Protein AF-A0A435D328-F1 (afdb_monomer)

Sequence (65 aa):
YWTGGKPVGDFNAWLAAAHEHPGSWWTHWQHWIENQDNIRVPARKPGKRMKTLGDAPGTYVKVRV

pLDDT: mean 94.58, std 3.52, range [76.44, 98.0]

Foldseek 3Di:
DWDFDDPDDDPVVGVVRIDDDPDDCVVVVVVVVVVVPVDDDPDDDPCPVHHDPDDPPDDPVVDDD

Structure (mmCIF, N/CA/C/O backbone):
data_AF-A0A435D328-F1
#
_entry.id   AF-A0A435D328-F1
#
loop_
_atom_site.group_PDB
_atom_site.id
_atom_site.type_symbol
_atom_site.label_atom_id
_atom_site.label_alt_id
_atom_site.label_comp_id
_atom_site.label_asym_id
_atom_site.label_entity_id
_atom_site.label_seq_id
_atom_site.pdbx_PDB_ins_code
_atom_site.Cartn_x
_atom_site.Cartn_y
_atom_site.Cartn_z
_atom_site.occupancy
_atom_site.B_iso_or_equiv
_atom_site.auth_seq_id
_atom_site.auth_comp_id
_atom_site.auth_asym_id
_atom_site.auth_atom_id
_atom_site.pdbx_PDB_model_num
ATOM 1 N N . TYR A 1 1 ? 11.230 -5.251 -6.247 1.00 95.56 1 TYR A N 1
ATOM 2 C CA . TYR A 1 1 ? 10.080 -4.751 -7.025 1.00 95.56 1 TYR A CA 1
ATOM 3 C C . TYR A 1 1 ? 10.582 -3.933 -8.200 1.00 95.56 1 TYR A C 1
ATOM 5 O O . TYR A 1 1 ? 11.674 -3.396 -8.111 1.00 95.56 1 TYR A O 1
ATOM 13 N N . TRP A 1 2 ? 9.818 -3.838 -9.286 1.00 96.31 2 TRP A N 1
ATOM 14 C CA . TRP A 1 2 ? 10.243 -3.134 -10.500 1.00 96.31 2 TRP A CA 1
ATOM 15 C C . TRP A 1 2 ? 9.490 -1.820 -10.657 1.00 96.31 2 TRP A C 1
ATOM 17 O O . TRP A 1 2 ? 8.278 -1.772 -10.441 1.00 96.31 2 TRP A O 1
ATOM 27 N N . THR A 1 3 ? 10.202 -0.764 -11.044 1.00 96.00 3 THR A N 1
ATOM 28 C CA . THR A 1 3 ? 9.597 0.499 -11.483 1.00 96.00 3 THR A CA 1
ATOM 29 C C . THR A 1 3 ? 10.143 0.886 -12.849 1.00 96.00 3 THR A C 1
ATOM 31 O O . THR A 1 3 ? 11.259 0.526 -13.210 1.00 96.00 3 THR A O 1
ATOM 34 N N . GLY A 1 4 ? 9.358 1.613 -13.632 1.00 93.62 4 GLY A N 1
ATOM 35 C CA . GLY A 1 4 ? 9.725 1.996 -14.989 1.00 93.62 4 GLY A CA 1
ATOM 36 C C . GLY A 1 4 ? 8.861 3.145 -15.487 1.00 93.62 4 GLY A C 1
ATOM 37 O O . GLY A 1 4 ? 8.114 3.755 -14.719 1.00 93.62 4 GLY A O 1
ATOM 38 N N . GLY A 1 5 ? 8.961 3.435 -16.783 1.00 91.38 5 GLY A N 1
ATOM 39 C CA . GLY A 1 5 ? 8.115 4.426 -17.443 1.00 91.38 5 GLY A CA 1
ATOM 40 C C . GLY A 1 5 ? 6.631 4.041 -17.447 1.00 91.38 5 GLY A C 1
ATOM 41 O O . GLY A 1 5 ? 6.219 3.028 -16.876 1.00 91.38 5 GLY A O 1
ATOM 42 N N . LYS A 1 6 ? 5.809 4.853 -18.121 1.00 91.62 6 LYS A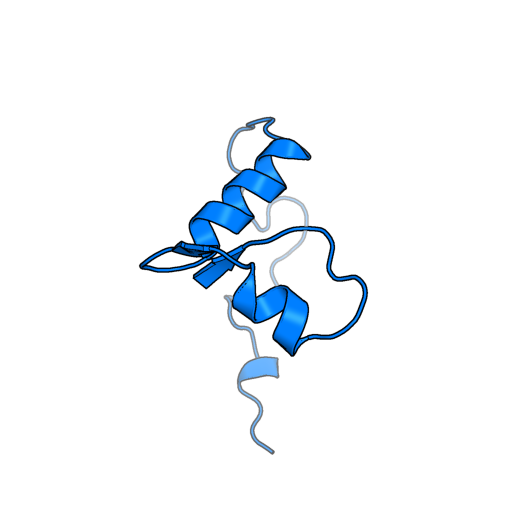 N 1
ATOM 43 C CA . LYS A 1 6 ? 4.375 4.562 -18.282 1.00 91.62 6 LYS A CA 1
ATOM 44 C C . LYS A 1 6 ? 4.178 3.143 -18.855 1.00 91.62 6 LYS A C 1
ATOM 46 O O . LYS A 1 6 ? 4.935 2.766 -19.749 1.00 91.62 6 LYS A O 1
ATOM 51 N N . PRO A 1 7 ? 3.170 2.380 -18.391 1.00 87.94 7 PRO A N 1
ATOM 52 C CA . PRO A 1 7 ? 2.917 1.015 -18.850 1.00 87.94 7 PRO A CA 1
ATOM 53 C C . PRO A 1 7 ? 2.232 1.030 -20.226 1.00 87.94 7 PRO A C 1
ATOM 55 O O . PRO A 1 7 ? 1.037 0.778 -20.350 1.00 87.94 7 PRO A O 1
ATOM 58 N N . VAL A 1 8 ? 2.976 1.417 -21.260 1.00 93.75 8 VAL A N 1
ATOM 59 C CA . VAL A 1 8 ? 2.499 1.539 -22.642 1.00 93.75 8 VAL A CA 1
ATOM 60 C C . VAL A 1 8 ? 3.367 0.663 -23.537 1.00 93.75 8 VAL A C 1
ATOM 62 O O . VAL A 1 8 ? 4.590 0.714 -23.440 1.00 93.75 8 VAL A O 1
ATOM 65 N N . GLY A 1 9 ? 2.735 -0.089 -24.438 1.00 92.75 9 GLY A N 1
ATOM 66 C CA . GLY A 1 9 ? 3.422 -0.971 -25.382 1.00 92.75 9 GLY A CA 1
ATOM 67 C C . GLY A 1 9 ? 3.578 -2.402 -24.866 1.00 92.75 9 GLY A C 1
ATOM 68 O O . GLY A 1 9 ? 2.763 -2.879 -24.078 1.00 92.75 9 GLY A O 1
ATOM 69 N N . ASP A 1 10 ? 4.601 -3.092 -25.368 1.00 96.44 10 ASP A N 1
ATOM 70 C CA . ASP A 1 10 ? 4.885 -4.487 -25.030 1.00 96.44 10 ASP A CA 1
ATOM 71 C C . ASP A 1 10 ? 5.425 -4.647 -23.599 1.00 96.44 10 ASP A C 1
ATOM 73 O O . ASP A 1 10 ? 6.249 -3.861 -23.123 1.00 96.44 10 ASP A O 1
ATOM 77 N N . PHE A 1 11 ? 4.983 -5.709 -22.923 1.00 95.19 11 PHE A N 1
ATOM 78 C CA . PHE A 1 11 ? 5.376 -6.000 -21.547 1.00 95.19 11 PHE A CA 1
ATOM 79 C C . PHE A 1 11 ? 6.868 -6.329 -21.419 1.00 95.19 11 PHE A C 1
ATOM 81 O O . PHE A 1 11 ? 7.515 -5.828 -20.499 1.00 95.19 11 PHE A O 1
ATOM 88 N N . ASN A 1 12 ? 7.433 -7.135 -22.327 1.00 96.38 12 ASN A N 1
ATOM 89 C CA . ASN A 1 12 ? 8.842 -7.531 -22.235 1.00 96.38 12 ASN A CA 1
ATOM 90 C C . ASN A 1 12 ? 9.763 -6.332 -22.465 1.00 96.38 12 ASN A C 1
ATOM 92 O O . ASN A 1 12 ? 10.769 -6.188 -21.773 1.00 96.38 12 ASN A O 1
ATOM 96 N N . ALA A 1 13 ? 9.386 -5.440 -23.385 1.00 95.31 13 ALA A N 1
ATOM 97 C CA . ALA A 1 13 ? 10.080 -4.175 -23.598 1.00 95.31 13 ALA A CA 1
ATOM 98 C C . ALA A 1 13 ? 10.069 -3.287 -22.340 1.00 95.31 13 ALA A C 1
ATOM 100 O O . ALA A 1 13 ? 11.108 -2.742 -21.967 1.00 95.31 13 ALA A O 1
ATOM 101 N N . TRP A 1 14 ? 8.926 -3.169 -21.649 1.00 96.62 14 TRP A N 1
ATOM 102 C CA . TRP A 1 14 ? 8.853 -2.431 -20.383 1.00 96.62 14 TRP A CA 1
ATOM 103 C C . TRP A 1 14 ? 9.706 -3.088 -19.295 1.00 96.62 14 TRP A C 1
ATOM 105 O O . TRP A 1 14 ? 10.470 -2.399 -18.623 1.00 96.62 14 TRP A O 1
ATOM 115 N N . LEU A 1 15 ? 9.616 -4.413 -19.145 1.00 95.56 15 LEU A N 1
ATOM 116 C CA . LEU A 1 15 ? 10.347 -5.160 -18.123 1.00 95.56 15 LEU A CA 1
ATOM 117 C C . LEU A 1 15 ? 11.866 -5.059 -18.315 1.00 95.56 15 LEU A C 1
ATOM 119 O O . LEU A 1 15 ? 12.581 -4.869 -17.337 1.00 95.56 15 LEU A O 1
ATOM 123 N N . ALA A 1 16 ? 12.352 -5.123 -19.558 1.00 95.00 16 ALA A N 1
ATOM 124 C CA . ALA A 1 16 ? 13.772 -4.976 -19.880 1.00 95.00 16 ALA A CA 1
ATOM 125 C C . ALA A 1 16 ? 14.326 -3.573 -19.565 1.00 95.00 16 ALA A C 1
ATOM 127 O O . ALA A 1 16 ? 15.512 -3.434 -19.277 1.00 95.00 16 ALA A O 1
ATOM 128 N N . ALA A 1 17 ? 13.480 -2.541 -19.620 1.00 95.19 17 ALA A N 1
ATOM 129 C CA . ALA A 1 17 ? 13.843 -1.163 -19.290 1.00 95.19 17 ALA A CA 1
ATOM 130 C C . ALA A 1 17 ? 13.552 -0.781 -17.825 1.00 95.19 17 ALA A C 1
ATOM 132 O O . ALA A 1 17 ? 13.962 0.293 -17.376 1.00 95.19 17 ALA A O 1
ATOM 133 N N . ALA A 1 18 ? 12.815 -1.613 -17.086 1.00 96.62 18 ALA A N 1
ATOM 134 C CA . ALA A 1 18 ? 12.453 -1.352 -15.702 1.00 96.62 18 ALA A CA 1
ATOM 135 C C . ALA A 1 18 ? 13.659 -1.528 -14.768 1.00 96.62 18 ALA A C 1
ATOM 137 O O . ALA A 1 18 ? 14.507 -2.398 -14.953 1.00 96.62 18 ALA A O 1
ATOM 138 N N . HIS A 1 19 ? 13.706 -0.720 -13.715 1.00 97.12 19 HIS A N 1
ATOM 139 C CA . HIS A 1 19 ? 14.725 -0.803 -12.682 1.00 97.12 19 HIS A CA 1
ATOM 140 C C . HIS A 1 19 ? 14.256 -1.711 -11.542 1.00 97.12 19 HIS A C 1
ATOM 142 O O . HIS A 1 19 ? 13.166 -1.515 -10.991 1.00 97.12 19 HIS A O 1
ATOM 148 N N . GLU A 1 20 ? 15.087 -2.680 -11.161 1.00 97.25 20 GLU A N 1
ATOM 149 C CA . GLU A 1 20 ? 14.837 -3.537 -10.005 1.00 97.25 20 GLU A CA 1
ATOM 150 C C . GLU A 1 20 ? 15.261 -2.845 -8.704 1.00 97.25 20 GLU A C 1
ATOM 152 O O . GLU A 1 20 ? 16.380 -2.364 -8.554 1.00 97.25 20 GLU A O 1
ATOM 157 N N . HIS A 1 21 ? 14.358 -2.829 -7.731 1.00 97.19 21 HIS A N 1
ATOM 158 C CA .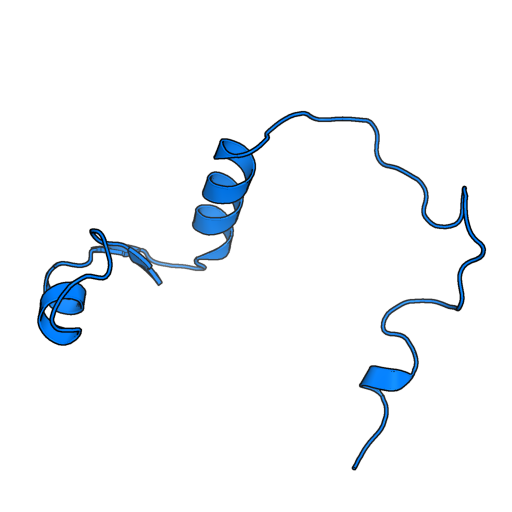 HIS A 1 21 ? 14.590 -2.323 -6.383 1.00 97.19 21 HIS A CA 1
ATOM 159 C C . HIS A 1 21 ? 14.492 -3.477 -5.382 1.00 97.19 21 HIS A C 1
ATOM 161 O O . HIS A 1 21 ? 13.437 -4.119 -5.315 1.00 97.19 21 HIS A O 1
ATOM 167 N N . PRO A 1 22 ? 15.528 -3.766 -4.579 1.00 97.44 22 PRO A N 1
ATOM 168 C CA . PRO A 1 22 ? 15.449 -4.821 -3.575 1.00 97.44 22 PRO A CA 1
ATOM 169 C C . PRO A 1 22 ? 14.416 -4.487 -2.485 1.00 97.44 22 PRO A C 1
ATOM 171 O O . PRO A 1 22 ? 14.214 -3.329 -2.121 1.00 97.44 22 PRO A O 1
ATOM 174 N N . GLY A 1 23 ? 13.767 -5.519 -1.937 1.00 96.12 23 GLY A N 1
ATOM 175 C CA . GLY A 1 23 ? 12.789 -5.385 -0.852 1.00 96.12 23 GLY A CA 1
ATOM 176 C C . GLY A 1 23 ? 11.336 -5.174 -1.303 1.00 96.12 23 GLY A C 1
ATOM 177 O O . GLY A 1 23 ? 10.967 -5.402 -2.460 1.00 96.12 23 GLY A O 1
ATOM 178 N N . SER A 1 24 ? 10.483 -4.792 -0.345 1.00 97.38 24 SER A N 1
ATOM 179 C CA . SER A 1 24 ? 9.040 -4.614 -0.557 1.00 97.38 24 SER A CA 1
ATOM 180 C C . SER A 1 24 ? 8.728 -3.334 -1.333 1.00 97.38 24 SER A C 1
ATOM 182 O O . SER A 1 24 ? 9.321 -2.286 -1.089 1.00 97.38 24 SER A O 1
ATOM 184 N N . TRP A 1 25 ? 7.728 -3.399 -2.210 1.00 97.56 25 TRP A N 1
ATOM 185 C CA . TRP A 1 25 ? 7.195 -2.239 -2.931 1.00 97.56 25 TRP A CA 1
ATOM 186 C C . TRP A 1 25 ? 6.347 -1.307 -2.047 1.00 97.56 25 TRP A C 1
ATOM 188 O O . TRP A 1 25 ? 5.989 -0.214 -2.482 1.00 97.56 25 TRP A O 1
ATOM 198 N N . TRP A 1 26 ? 6.011 -1.716 -0.816 1.00 97.94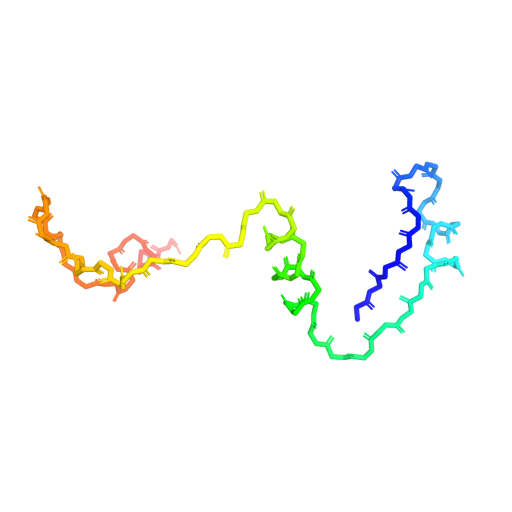 26 TRP A N 1
ATOM 199 C CA . TRP A 1 26 ? 5.115 -0.964 0.073 1.00 97.94 26 TRP A CA 1
ATOM 200 C C . TRP A 1 26 ? 5.598 0.459 0.358 1.00 97.94 26 TRP A C 1
ATOM 202 O O . TRP A 1 26 ? 4.781 1.372 0.402 1.00 97.94 26 TRP A O 1
ATOM 212 N N . THR A 1 27 ? 6.907 0.674 0.505 1.00 96.56 27 THR A N 1
ATOM 213 C CA . THR A 1 27 ? 7.471 2.013 0.748 1.00 96.56 27 THR A CA 1
ATOM 214 C C . THR A 1 27 ? 7.311 2.925 -0.466 1.00 96.56 27 THR A C 1
ATOM 216 O O . THR A 1 27 ? 6.910 4.076 -0.320 1.00 96.56 27 THR A O 1
ATOM 219 N N . HIS A 1 28 ? 7.532 2.401 -1.675 1.00 96.56 28 HIS A N 1
ATOM 220 C CA . HIS A 1 28 ? 7.298 3.134 -2.921 1.00 96.56 28 HIS A CA 1
ATOM 221 C C . HIS A 1 28 ? 5.828 3.536 -3.074 1.00 96.56 28 HIS A C 1
ATOM 223 O O . HIS A 1 28 ? 5.518 4.670 -3.437 1.00 96.56 28 HIS A O 1
ATOM 229 N N . TRP A 1 29 ? 4.911 2.623 -2.756 1.00 97.25 29 TRP A N 1
ATOM 230 C CA . TRP A 1 29 ? 3.483 2.919 -2.794 1.00 97.25 29 TRP A CA 1
ATOM 231 C C . TRP A 1 29 ? 3.051 3.918 -1.721 1.00 97.25 29 TRP A C 1
ATOM 233 O O . TRP A 1 29 ? 2.293 4.832 -2.032 1.00 97.25 29 TRP A O 1
ATOM 243 N N . GLN A 1 30 ? 3.582 3.818 -0.500 1.00 97.56 30 GLN A N 1
ATOM 244 C CA . GLN A 1 30 ? 3.337 4.802 0.556 1.00 97.56 30 GLN A CA 1
ATOM 245 C C . GLN A 1 30 ? 3.765 6.210 0.119 1.00 97.56 30 GLN A C 1
ATOM 247 O O . GLN A 1 30 ? 2.990 7.149 0.271 1.00 97.56 30 GLN A O 1
ATOM 252 N N . HIS A 1 31 ? 4.951 6.359 -0.483 1.00 96.94 31 HIS A N 1
ATOM 253 C CA . HIS A 1 31 ? 5.395 7.649 -1.020 1.00 96.94 31 HIS A CA 1
ATOM 254 C C . HIS A 1 31 ? 4.470 8.163 -2.129 1.00 96.94 31 HIS A C 1
ATOM 256 O O . HIS A 1 31 ? 4.163 9.352 -2.180 1.00 96.94 31 HIS A O 1
ATOM 262 N N . TRP A 1 32 ? 3.987 7.278 -3.008 1.00 96.50 32 TRP A N 1
ATOM 263 C CA . TRP A 1 32 ? 3.014 7.663 -4.030 1.00 96.50 32 TRP A CA 1
ATOM 264 C C . TRP A 1 32 ? 1.704 8.185 -3.418 1.00 96.50 32 TRP A C 1
ATOM 266 O O . TRP A 1 32 ? 1.198 9.198 -3.900 1.00 96.50 32 TRP A O 1
ATOM 276 N N . ILE A 1 33 ? 1.188 7.549 -2.355 1.00 97.88 33 ILE A N 1
ATOM 277 C CA . ILE A 1 33 ? -0.005 8.009 -1.620 1.00 97.88 33 ILE A CA 1
ATOM 278 C C . ILE A 1 33 ? 0.249 9.385 -0.995 1.00 97.88 33 ILE A C 1
ATOM 280 O O . ILE A 1 33 ? -0.575 10.282 -1.139 1.00 97.88 33 ILE A O 1
ATOM 284 N N . GLU A 1 34 ? 1.391 9.572 -0.332 1.00 97.75 34 GLU A N 1
ATOM 285 C CA . GLU A 1 34 ? 1.729 10.837 0.337 1.00 97.75 34 GLU A CA 1
ATOM 286 C C . GLU A 1 34 ? 1.913 12.001 -0.641 1.00 97.75 34 GLU A C 1
ATOM 288 O O . GLU A 1 34 ? 1.619 13.142 -0.301 1.00 97.75 34 GLU A O 1
ATOM 293 N N . ASN A 1 35 ? 2.329 11.723 -1.879 1.00 97.81 35 ASN A N 1
ATOM 294 C CA . ASN A 1 35 ? 2.348 12.727 -2.942 1.00 97.81 35 ASN A CA 1
ATOM 295 C C . ASN A 1 35 ? 0.940 13.165 -3.380 1.00 97.81 35 ASN A C 1
ATOM 297 O O . ASN A 1 35 ? 0.810 14.233 -3.973 1.00 97.81 35 ASN A O 1
ATOM 301 N N . GLN A 1 36 ? -0.097 12.355 -3.129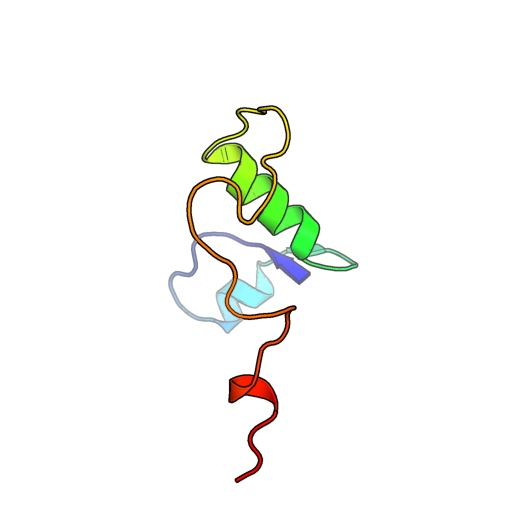 1.00 98.00 36 GLN A N 1
ATOM 302 C CA . GLN A 1 36 ? -1.487 12.761 -3.366 1.00 98.00 36 GLN A CA 1
ATOM 303 C C . GLN A 1 36 ? -2.011 13.630 -2.215 1.00 98.00 36 GLN A C 1
ATOM 305 O O . GLN A 1 36 ? -2.659 14.643 -2.461 1.00 98.00 36 GLN A O 1
ATOM 310 N N . ASP A 1 37 ? -1.735 13.236 -0.968 1.00 97.38 37 ASP A N 1
ATOM 311 C CA . ASP A 1 37 ? -2.056 13.999 0.242 1.00 97.38 37 ASP A CA 1
ATOM 312 C C . ASP A 1 37 ? -1.158 13.546 1.407 1.00 97.38 37 ASP A C 1
ATOM 314 O O . ASP A 1 37 ? -1.122 12.364 1.763 1.00 97.38 37 ASP A O 1
ATOM 318 N N . ASN A 1 38 ? -0.447 14.491 2.026 1.00 96.75 38 ASN A N 1
ATOM 319 C CA . ASN A 1 38 ? 0.433 14.248 3.169 1.00 96.75 38 ASN A CA 1
ATOM 320 C C . ASN A 1 38 ? -0.032 14.927 4.468 1.00 96.75 38 ASN A C 1
ATOM 322 O O . ASN A 1 38 ? 0.715 14.926 5.455 1.00 96.75 38 ASN A O 1
ATOM 326 N N . ILE A 1 39 ? -1.245 15.491 4.507 1.00 97.44 39 ILE A N 1
ATOM 327 C CA . ILE A 1 39 ? -1.772 16.173 5.690 1.00 97.44 39 ILE A CA 1
ATOM 328 C C . ILE A 1 39 ? -1.877 15.182 6.854 1.00 97.44 39 ILE A C 1
ATOM 330 O O . ILE A 1 39 ? -2.462 14.100 6.758 1.00 97.44 39 ILE A O 1
ATOM 334 N N . ARG A 1 40 ? -1.329 15.571 8.009 1.00 96.69 40 ARG A N 1
ATOM 335 C CA . ARG A 1 40 ? -1.382 14.779 9.243 1.00 96.69 40 ARG A CA 1
ATOM 336 C C . ARG A 1 40 ? -2.366 15.394 10.228 1.00 96.69 40 ARG A C 1
ATOM 338 O O . ARG A 1 40 ? -2.358 16.596 10.472 1.00 96.69 40 ARG A O 1
ATOM 345 N N . VAL A 1 41 ? -3.191 14.544 10.831 1.00 95.88 41 VAL A N 1
ATOM 346 C CA . VAL A 1 41 ? -4.149 14.917 11.878 1.00 95.88 41 VAL A CA 1
ATOM 347 C C . VAL A 1 41 ? -4.059 13.928 13.040 1.00 95.88 41 VAL A C 1
ATOM 349 O O . VAL A 1 41 ? -3.614 12.795 12.836 1.00 95.88 41 VAL A O 1
ATOM 352 N N . PRO A 1 42 ? -4.506 14.301 14.252 1.00 96.88 42 PRO A N 1
ATOM 353 C CA . PRO A 1 42 ? -4.572 13.364 15.365 1.00 96.88 42 PRO A CA 1
ATOM 354 C C . PRO A 1 42 ? -5.375 12.103 15.019 1.00 96.88 42 PRO A C 1
ATOM 356 O O . PRO A 1 42 ? -6.437 12.173 14.388 1.00 96.88 42 PRO A O 1
ATOM 359 N N . ALA A 1 43 ? -4.883 10.947 15.467 1.00 95.06 43 ALA A N 1
ATOM 360 C CA . ALA A 1 43 ? -5.524 9.660 15.226 1.00 95.06 43 ALA A CA 1
ATOM 361 C C . ALA A 1 43 ? -6.964 9.636 15.769 1.00 95.06 43 ALA A C 1
ATOM 363 O O . ALA A 1 43 ? -7.246 10.036 16.903 1.00 95.06 43 ALA A O 1
ATOM 364 N N . ARG A 1 44 ? -7.900 9.143 14.953 1.00 92.88 44 ARG A N 1
ATOM 365 C CA . ARG A 1 44 ? -9.315 9.035 15.330 1.00 92.88 44 ARG A CA 1
ATOM 366 C C . ARG A 1 44 ? -9.554 7.728 16.078 1.0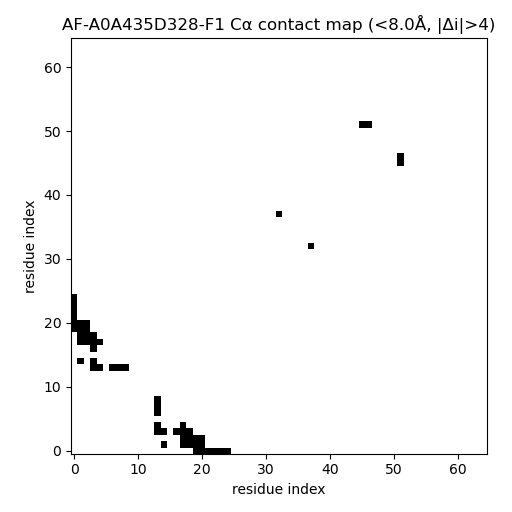0 92.88 44 ARG A C 1
ATOM 368 O O . ARG A 1 44 ? -9.060 6.685 15.667 1.00 92.88 44 ARG A O 1
ATOM 375 N N . LYS A 1 45 ? -10.375 7.772 17.133 1.00 91.31 45 LYS A N 1
ATOM 376 C CA . LYS A 1 45 ? -10.858 6.561 17.815 1.00 91.31 45 LYS A CA 1
ATOM 377 C C . LYS A 1 45 ? -11.978 5.913 16.984 1.00 91.31 45 LYS A C 1
ATOM 379 O O . LYS A 1 45 ? -13.003 6.578 16.776 1.00 91.31 45 LYS A O 1
ATOM 384 N N . PRO A 1 46 ? -11.820 4.659 16.516 1.00 90.56 46 PRO A N 1
ATOM 385 C CA . PRO A 1 46 ? -12.918 3.908 15.912 1.00 90.56 46 PRO A CA 1
ATOM 386 C C . PRO A 1 46 ? -14.107 3.826 16.875 1.00 90.56 46 PRO A C 1
ATOM 388 O O . PRO A 1 46 ? -13.936 3.892 18.090 1.00 90.56 46 PRO A O 1
ATOM 391 N N . GLY A 1 47 ? -15.326 3.736 16.352 1.00 89.44 47 GLY A N 1
ATOM 392 C CA . GLY A 1 47 ? -16.523 3.638 17.193 1.00 89.44 47 GLY A CA 1
ATOM 393 C C . GLY A 1 47 ? -17.07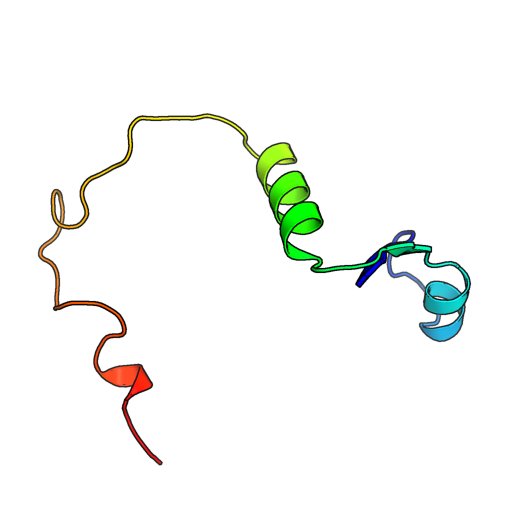2 4.966 17.737 1.00 89.44 47 GLY A C 1
ATOM 394 O O . GLY A 1 47 ? -18.186 4.995 18.246 1.00 89.44 47 GLY A O 1
ATOM 395 N N . LYS A 1 48 ? -16.347 6.094 17.610 1.00 89.25 48 LYS A N 1
ATOM 396 C CA . LYS A 1 48 ? -16.787 7.386 18.187 1.00 89.25 48 LYS A CA 1
ATOM 397 C C . LYS A 1 48 ? -18.077 7.939 17.561 1.00 89.25 48 LYS A C 1
ATOM 399 O O . LYS A 1 48 ? -18.834 8.617 18.244 1.00 89.25 48 LYS A O 1
ATOM 404 N N . ARG A 1 49 ? -18.295 7.718 16.258 1.00 89.81 49 ARG A N 1
ATOM 405 C CA . ARG A 1 49 ? -19.467 8.235 15.515 1.00 89.81 49 ARG A CA 1
ATOM 406 C C . ARG A 1 49 ? -20.487 7.162 15.132 1.00 89.81 49 ARG A C 1
ATOM 408 O O . ARG A 1 49 ? -21.641 7.494 14.909 1.00 89.81 49 ARG A O 1
ATOM 415 N N . MET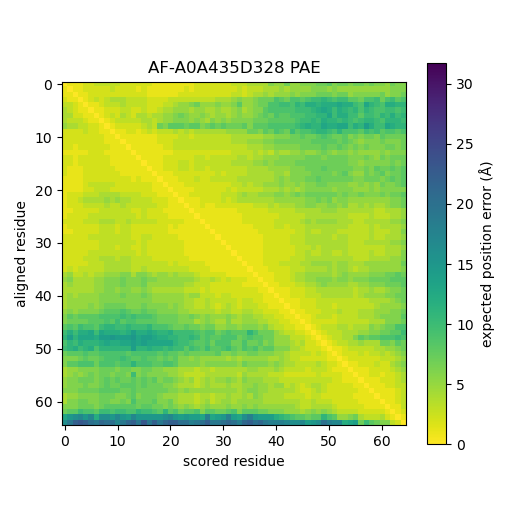 A 1 50 ? -20.069 5.904 15.026 1.00 91.25 50 MET A N 1
ATOM 416 C CA . MET A 1 50 ? -20.922 4.775 14.649 1.00 91.25 50 MET A CA 1
ATOM 417 C C . MET A 1 50 ? -20.573 3.582 15.525 1.00 91.25 50 MET A C 1
ATOM 419 O O . MET A 1 50 ? -19.396 3.354 15.792 1.00 91.25 50 MET A O 1
ATOM 423 N N . LYS A 1 51 ? -21.584 2.821 15.951 1.00 91.56 51 LYS A N 1
ATOM 424 C CA . LYS A 1 51 ? -21.389 1.613 16.758 1.00 91.56 51 LYS A CA 1
ATOM 425 C C . LYS A 1 51 ? -20.558 0.587 15.979 1.00 91.56 51 LYS A C 1
ATOM 427 O O . LYS A 1 51 ? -20.822 0.336 14.806 1.00 91.56 51 LYS A O 1
ATOM 432 N N . THR A 1 52 ? -19.565 -0.009 16.636 1.00 92.38 52 THR A N 1
ATOM 433 C CA . THR A 1 52 ? -18.780 -1.109 16.066 1.00 92.38 52 THR A CA 1
ATOM 434 C C . THR A 1 52 ? -19.612 -2.391 16.022 1.00 92.38 52 THR A C 1
ATOM 436 O O . THR A 1 52 ? -20.428 -2.650 16.907 1.00 92.38 52 THR A O 1
ATOM 439 N N . LEU A 1 53 ? -19.414 -3.198 14.979 1.00 92.69 53 LEU A N 1
ATOM 440 C CA . LEU A 1 53 ? -20.112 -4.481 14.812 1.00 92.69 53 LEU A CA 1
ATOM 441 C C . LEU A 1 53 ? -19.377 -5.653 15.489 1.00 92.69 53 LEU A C 1
ATOM 443 O O . LEU A 1 53 ? -19.946 -6.727 15.647 1.00 92.69 53 LEU A O 1
ATOM 447 N N . GLY A 1 54 ? -18.124 -5.442 15.887 1.00 90.81 54 GLY A N 1
ATOM 448 C CA . GLY A 1 54 ? -17.219 -6.435 16.458 1.00 90.81 54 GLY A CA 1
ATOM 449 C C . GLY A 1 54 ? -15.776 -6.114 16.066 1.00 90.81 54 GLY A C 1
ATOM 450 O O . GLY A 1 54 ? -15.537 -5.171 15.305 1.00 90.81 54 GL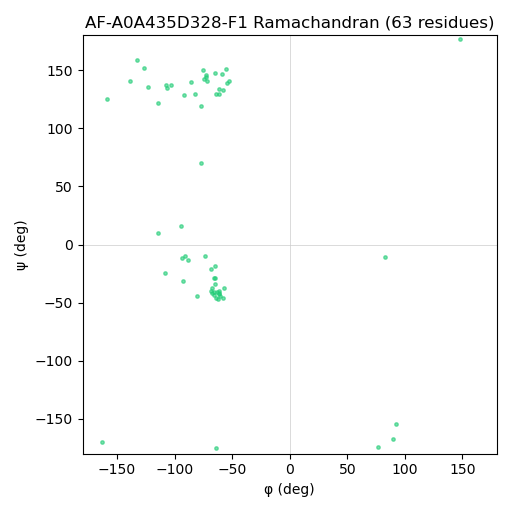Y A O 1
ATOM 451 N N . ASP A 1 55 ? -14.826 -6.892 16.574 1.00 93.44 55 ASP A N 1
ATOM 452 C CA . ASP A 1 55 ? -13.413 -6.730 16.231 1.00 93.44 55 ASP A CA 1
ATOM 453 C C . ASP A 1 55 ? -13.091 -7.267 14.827 1.00 93.44 55 ASP A C 1
ATOM 455 O O . ASP A 1 55 ? -13.705 -8.218 14.322 1.00 93.44 55 ASP A O 1
ATOM 459 N N . ALA A 1 56 ? -12.083 -6.666 14.189 1.00 94.25 56 ALA A N 1
ATOM 460 C CA . ALA A 1 56 ? -11.484 -7.214 12.976 1.00 94.25 56 ALA A CA 1
ATOM 461 C C . ALA A 1 56 ? -10.932 -8.637 13.250 1.00 94.25 56 ALA A C 1
ATOM 463 O O . ALA A 1 56 ? -10.473 -8.912 14.359 1.00 94.25 56 ALA A O 1
ATOM 464 N N . PRO A 1 57 ? -10.968 -9.562 12.271 1.00 95.31 57 PRO A N 1
ATOM 465 C CA . PRO A 1 57 ? -11.23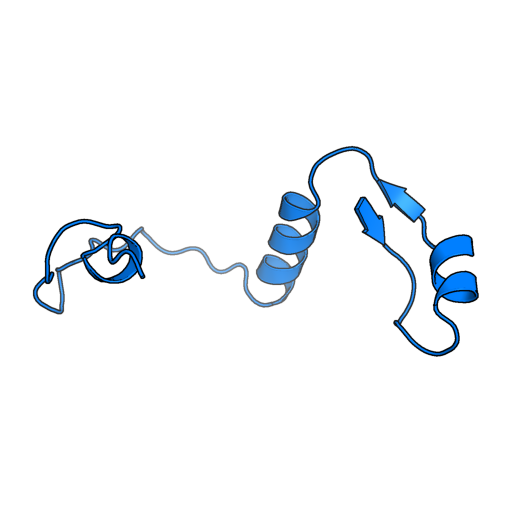6 -9.337 10.848 1.00 95.31 57 PRO A CA 1
ATOM 466 C C . PRO A 1 57 ? -12.709 -9.542 10.435 1.00 95.31 57 PRO A C 1
ATOM 468 O O . PRO A 1 57 ? -13.011 -9.678 9.252 1.00 95.31 57 PRO A O 1
ATOM 471 N N . GLY A 1 58 ? -13.640 -9.575 11.391 1.00 95.31 58 GLY A N 1
ATOM 472 C CA . GLY A 1 58 ? -15.052 -9.838 11.118 1.00 95.31 58 GLY A CA 1
ATOM 473 C C . GLY A 1 58 ? -15.358 -11.315 10.848 1.00 95.31 58 GLY A C 1
ATOM 474 O O . GLY A 1 58 ? -14.518 -12.203 11.019 1.00 95.31 58 GLY A O 1
ATOM 475 N N . THR A 1 59 ? -16.607 -11.592 10.482 1.00 95.94 59 THR A N 1
ATOM 476 C CA . THR A 1 59 ? -17.115 -12.961 10.303 1.00 95.94 59 THR A CA 1
ATOM 477 C C . THR A 1 59 ? -16.986 -13.454 8.867 1.00 95.94 59 THR A C 1
ATOM 479 O O . THR A 1 59 ? -16.750 -14.640 8.662 1.00 95.94 59 THR A O 1
ATOM 482 N N . TYR A 1 60 ? -17.075 -12.563 7.875 1.00 95.25 60 TYR A N 1
ATOM 483 C CA . TYR A 1 60 ? -17.152 -12.951 6.461 1.00 95.25 60 TYR A CA 1
ATOM 484 C C . TYR A 1 60 ? -15.866 -13.620 5.971 1.00 95.25 60 TYR A C 1
ATOM 486 O O . TYR A 1 60 ? -15.929 -14.644 5.305 1.00 95.25 60 TYR A O 1
ATOM 494 N N . VAL A 1 61 ? -14.696 -13.119 6.381 1.00 95.06 61 VAL A N 1
ATOM 495 C CA . VAL A 1 61 ? -13.400 -13.728 6.026 1.00 95.06 61 VAL A CA 1
ATOM 496 C C . VAL A 1 61 ? -13.211 -15.135 6.612 1.00 95.06 61 VAL A C 1
ATOM 498 O O . VAL A 1 61 ? -12.337 -15.877 6.178 1.00 95.06 61 VAL A O 1
ATOM 501 N N . LYS A 1 62 ? -13.993 -15.497 7.638 1.00 93.94 62 LYS A N 1
ATOM 502 C CA . LYS A 1 62 ? -13.900 -16.793 8.324 1.00 93.94 62 LYS A CA 1
ATOM 503 C C . LYS A 1 62 ? -14.814 -17.848 7.703 1.00 93.94 62 LYS A C 1
ATOM 505 O O . LYS A 1 62 ? -14.726 -19.012 8.089 1.00 93.94 62 LYS A O 1
ATOM 510 N N . VAL A 1 63 ? -15.700 -17.449 6.788 1.00 96.00 63 VAL A N 1
ATOM 511 C CA . VAL A 1 63 ? -16.576 -18.376 6.069 1.00 96.00 63 VAL A CA 1
ATOM 512 C C . VAL A 1 63 ? -15.706 -19.294 5.214 1.00 96.00 63 VAL A C 1
ATOM 514 O O . VAL A 1 63 ? -14.831 -18.833 4.486 1.00 96.00 63 VAL A O 1
ATOM 517 N N . ARG A 1 64 ? -15.939 -20.602 5.325 1.00 86.88 64 ARG A N 1
ATOM 518 C CA . ARG A 1 64 ? -15.327 -21.621 4.468 1.00 86.88 64 ARG A CA 1
ATOM 519 C C . ARG A 1 64 ? -16.365 -22.071 3.441 1.00 86.88 64 ARG A C 1
ATOM 521 O O . ARG A 1 64 ? -17.525 -22.242 3.815 1.00 86.88 64 ARG A O 1
ATOM 528 N N . VAL A 1 65 ? -15.938 -22.229 2.190 1.00 76.44 65 VAL A N 1
ATOM 529 C CA . VAL A 1 65 ? -16.708 -22.824 1.082 1.00 76.44 65 VAL A CA 1
ATOM 530 C C . VAL A 1 65 ? -16.221 -24.234 0.800 1.00 76.44 65 VAL A C 1
ATOM 532 O O . VAL A 1 65 ? -15.018 -24.485 1.047 1.00 76.44 65 VAL A O 1
#

Mean predicted aligned error: 4.73 Å

Secondary structure (DSSP, 8-state):
-EE-S-S-S-HHHHHHHSEE-SS-THHHHHHHHHHH-----PPPPTTSSS---SSTTTTGGG---

Solvent-accessible surface area (backbone atoms only — not comparable to full-atom values): 4507 Å² total; per-residue (Å²): 65,75,49,63,76,79,100,70,83,58,66,67,63,49,56,74,68,32,48,81,41,90,67,74,56,63,62,62,52,50,52,55,51,39,74,75,60,68,87,83,74,84,86,78,68,84,56,76,91,49,85,71,94,70,67,85,83,57,66,74,80,69,62,82,133

Radius of gyration: 19.69 Å; Cα contacts (8 Å, |Δi|>4): 28; chains: 1; bounding box: 37×39×44 Å